Protein AF-H1UY53-F1 (afdb_monomer)

Structure (mmCIF, N/CA/C/O backbone):
data_AF-H1UY53-F1
#
_entry.id   AF-H1UY53-F1
#
loop_
_atom_site.group_PDB
_atom_site.id
_atom_site.type_symbol
_atom_site.label_atom_id
_atom_site.label_alt_id
_atom_site.label_comp_id
_atom_site.label_asym_id
_atom_site.label_entity_id
_atom_site.label_seq_id
_atom_site.pdbx_PDB_ins_code
_atom_site.Cartn_x
_atom_site.Cartn_y
_atom_site.Cartn_z
_atom_site.occupancy
_atom_site.B_iso_or_equiv
_atom_site.auth_seq_id
_atom_site.auth_comp_id
_atom_site.auth_asym_id
_atom_site.auth_atom_id
_atom_site.pdbx_PDB_model_num
ATOM 1 N N . MET A 1 1 ? 34.736 40.487 45.170 1.00 42.94 1 MET A N 1
ATOM 2 C CA . MET A 1 1 ? 35.382 39.220 44.752 1.00 42.94 1 MET A CA 1
ATOM 3 C C . MET A 1 1 ? 34.470 38.532 43.737 1.00 42.94 1 MET A C 1
ATOM 5 O O . MET A 1 1 ? 33.371 38.147 44.107 1.00 42.94 1 MET A O 1
ATOM 9 N N . LYS A 1 2 ? 34.839 38.469 42.448 1.00 45.34 2 LYS A N 1
ATOM 10 C CA . LYS A 1 2 ? 34.036 37.772 41.420 1.00 45.34 2 LYS A CA 1
ATOM 11 C C . LYS A 1 2 ? 34.396 36.282 41.439 1.00 45.34 2 LYS A C 1
ATOM 13 O O . LYS A 1 2 ? 35.561 35.939 41.262 1.00 45.34 2 LYS A O 1
ATOM 18 N N . GLY A 1 3 ? 33.410 35.424 41.704 1.00 56.50 3 GLY A N 1
ATOM 19 C CA . GLY A 1 3 ? 33.581 33.972 41.790 1.00 56.50 3 GLY A CA 1
ATOM 20 C C . GLY A 1 3 ? 34.068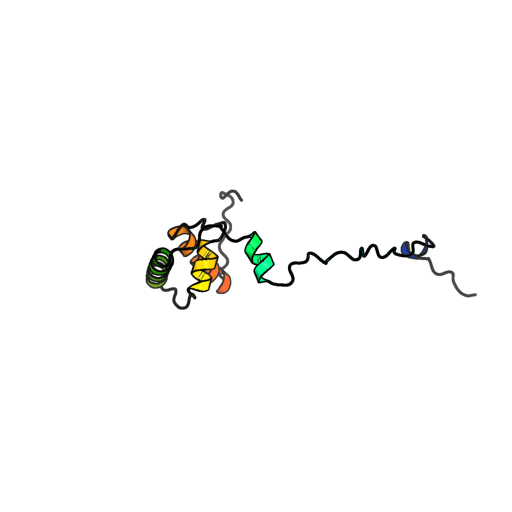 33.358 40.475 1.00 56.50 3 GLY A C 1
ATOM 21 O O . GLY A 1 3 ? 33.629 33.750 39.392 1.00 56.50 3 GLY A O 1
ATOM 22 N N . LYS A 1 4 ? 34.991 32.397 40.577 1.00 66.38 4 LYS A N 1
ATOM 23 C CA . LYS A 1 4 ? 35.496 31.617 39.443 1.00 66.38 4 LYS A CA 1
ATOM 24 C C . LYS A 1 4 ? 34.371 30.703 38.951 1.00 66.38 4 LYS A C 1
ATOM 26 O O . LYS A 1 4 ? 33.940 29.815 39.678 1.00 66.38 4 LYS A O 1
ATOM 31 N N . LYS A 1 5 ? 33.868 30.943 37.738 1.00 67.81 5 LYS A N 1
ATOM 32 C CA . LYS A 1 5 ? 32.898 30.052 37.088 1.00 67.81 5 LYS A CA 1
ATOM 33 C C . LYS A 1 5 ? 33.638 28.803 36.603 1.00 67.81 5 LYS A C 1
ATOM 35 O O . LYS A 1 5 ? 34.687 28.927 35.974 1.00 67.81 5 LYS A O 1
ATOM 40 N N . PHE A 1 6 ? 33.113 27.619 36.906 1.00 64.44 6 PHE A N 1
ATOM 41 C CA . PHE A 1 6 ? 33.661 26.361 36.403 1.00 64.44 6 PHE A CA 1
ATOM 42 C C . PHE A 1 6 ? 33.442 26.282 34.888 1.00 64.44 6 PHE A C 1
ATOM 44 O O . PHE A 1 6 ? 32.308 26.331 34.416 1.00 64.44 6 PHE A O 1
ATOM 51 N N . LEU A 1 7 ? 34.538 26.200 34.132 1.00 60.41 7 LEU A N 1
ATOM 52 C CA . LEU A 1 7 ? 34.516 26.016 32.683 1.00 60.41 7 LEU A CA 1
ATOM 53 C C . LEU A 1 7 ? 33.912 24.644 32.366 1.00 60.41 7 LEU A C 1
ATOM 55 O O . LEU A 1 7 ? 34.391 23.620 32.863 1.00 60.41 7 LEU A O 1
ATOM 59 N N . SER A 1 8 ? 32.861 24.625 31.545 1.00 63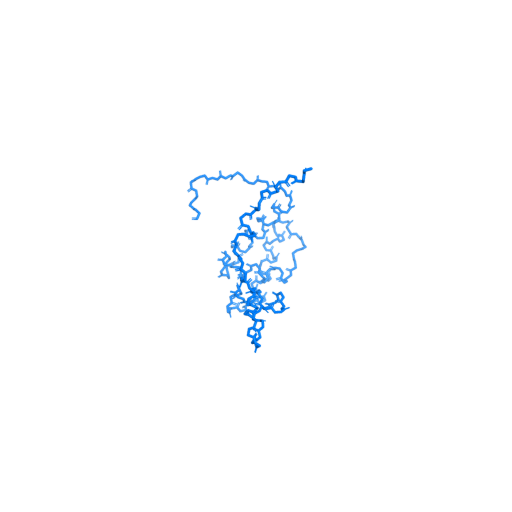.53 8 SER A N 1
ATOM 60 C CA . SER A 1 8 ? 32.315 23.373 31.018 1.00 63.53 8 SER A CA 1
ATOM 61 C C . SER A 1 8 ? 33.372 22.684 30.145 1.00 63.53 8 SER A C 1
ATOM 63 O O . SER A 1 8 ? 34.236 23.349 29.574 1.00 63.53 8 SER A O 1
ATOM 65 N N . LEU A 1 9 ? 33.315 21.354 30.017 1.00 56.34 9 LEU A N 1
ATOM 66 C CA . LEU A 1 9 ? 34.258 20.547 29.218 1.00 56.34 9 LEU A CA 1
ATOM 67 C C . LEU A 1 9 ? 34.479 21.062 27.778 1.00 56.34 9 LEU A C 1
ATOM 69 O O . LEU A 1 9 ? 35.498 20.741 27.176 1.00 56.34 9 LEU A O 1
ATOM 73 N N . ARG A 1 10 ? 33.570 21.890 27.243 1.00 56.59 10 ARG A N 1
ATOM 74 C CA . ARG A 1 10 ? 33.688 22.534 25.925 1.00 56.59 10 ARG A CA 1
ATOM 75 C C . ARG A 1 10 ? 34.713 23.669 25.846 1.00 56.59 10 ARG A C 1
ATOM 77 O O . ARG A 1 10 ? 35.213 23.915 24.757 1.00 56.59 10 ARG A O 1
ATOM 84 N N . ASP A 1 11 ? 35.053 24.317 26.957 1.00 57.34 11 ASP A N 1
ATOM 85 C CA . ASP A 1 11 ? 35.981 25.461 26.962 1.00 57.34 11 ASP A CA 1
ATOM 86 C C . ASP A 1 11 ? 37.436 25.060 27.249 1.00 57.34 11 ASP A C 1
ATOM 88 O O . ASP A 1 11 ? 38.343 25.885 27.151 1.00 57.34 11 ASP A O 1
ATOM 92 N N . ARG A 1 12 ? 37.687 23.797 27.627 1.00 57.56 12 ARG A N 1
ATOM 93 C CA . ARG A 1 12 ? 39.023 23.336 28.043 1.00 57.56 12 ARG A CA 1
ATOM 94 C C . ARG A 1 12 ? 39.970 23.072 26.866 1.00 57.56 12 ARG A C 1
ATOM 96 O O . ARG A 1 12 ? 41.180 23.026 27.062 1.00 57.56 12 ARG A O 1
ATOM 103 N N . ASN A 1 13 ? 39.451 22.958 25.646 1.00 51.78 13 ASN A N 1
ATOM 104 C CA . ASN A 1 13 ? 40.258 22.701 24.457 1.00 51.78 13 ASN A CA 1
ATOM 105 C C . ASN A 1 13 ? 40.239 23.920 23.538 1.00 51.78 13 ASN A C 1
ATOM 107 O O . ASN A 1 13 ? 39.418 24.047 22.629 1.00 51.78 13 ASN A O 1
ATOM 111 N N . GLY A 1 14 ? 41.183 24.821 23.809 1.00 55.31 14 GLY A N 1
ATOM 112 C CA . GLY A 1 14 ? 41.523 25.927 22.933 1.00 55.31 14 GLY A CA 1
ATOM 113 C C . GLY A 1 14 ? 41.778 25.475 21.492 1.00 55.31 14 GLY A C 1
ATOM 114 O O . GLY A 1 14 ? 42.276 24.385 21.218 1.00 55.31 14 GLY A O 1
ATOM 115 N N . THR A 1 15 ? 41.413 26.367 20.574 1.00 58.53 15 THR A N 1
ATOM 116 C CA . THR A 1 15 ? 41.852 26.407 19.172 1.00 58.53 15 THR A CA 1
ATOM 117 C C . THR A 1 15 ? 41.539 25.207 18.280 1.00 58.53 15 THR A C 1
ATOM 119 O O . THR A 1 15 ? 42.198 25.048 17.258 1.00 58.53 15 THR A O 1
ATOM 122 N N . HIS A 1 16 ? 40.469 24.447 18.524 1.00 51.62 16 HIS A N 1
ATOM 123 C CA . HIS A 1 16 ? 39.857 23.726 17.406 1.00 51.62 16 HIS A CA 1
ATOM 124 C C . HIS A 1 16 ? 38.916 24.681 16.672 1.00 51.62 16 HIS A C 1
ATOM 126 O O . HIS A 1 16 ? 37.703 24.712 16.888 1.00 51.62 16 HIS A O 1
ATOM 132 N N . ARG A 1 17 ? 39.492 25.492 15.769 1.00 53.84 17 ARG A N 1
ATOM 133 C CA . ARG A 1 17 ? 38.718 25.989 14.630 1.00 53.84 17 ARG A CA 1
ATOM 134 C C . ARG A 1 17 ? 38.034 24.753 14.063 1.00 53.84 17 ARG A C 1
ATOM 136 O O . ARG A 1 17 ? 38.701 23.787 13.702 1.00 53.84 17 ARG A O 1
ATOM 143 N N . ARG A 1 18 ? 36.703 24.731 14.074 1.00 54.09 18 ARG A N 1
ATOM 144 C CA . ARG A 1 18 ? 35.930 23.759 13.311 1.00 54.09 18 ARG A CA 1
ATOM 145 C C . ARG A 1 18 ? 36.349 23.984 11.865 1.00 54.09 18 ARG A C 1
ATOM 147 O O . ARG A 1 18 ? 35.812 24.879 11.216 1.00 54.09 18 ARG A O 1
ATOM 154 N N . SER A 1 19 ? 37.369 23.260 11.407 1.00 51.28 19 SER A N 1
ATOM 155 C CA . SER A 1 19 ? 37.681 23.121 9.998 1.00 51.28 19 SER A CA 1
ATOM 156 C C . SER A 1 19 ? 36.364 22.713 9.375 1.00 51.28 19 SER A C 1
ATOM 158 O O . SER A 1 19 ? 35.849 21.625 9.627 1.00 51.28 19 SER A O 1
ATOM 160 N N . LYS A 1 20 ? 35.730 23.657 8.684 1.00 53.94 20 LYS A N 1
ATOM 161 C CA . LYS A 1 20 ? 34.633 23.347 7.792 1.00 53.94 20 LYS A CA 1
ATOM 162 C C . LYS A 1 20 ? 35.282 22.484 6.718 1.00 53.94 20 LYS A C 1
ATOM 164 O O . LYS A 1 20 ? 35.835 23.017 5.766 1.00 53.94 20 LYS A O 1
ATOM 169 N N . SER A 1 21 ? 35.274 21.168 6.896 1.00 54.47 21 SER A N 1
ATOM 170 C CA . SER A 1 21 ? 35.452 20.235 5.792 1.00 54.47 21 SER A CA 1
ATOM 171 C C . SER A 1 21 ? 34.169 20.287 4.966 1.00 54.47 21 SER A C 1
ATOM 173 O O . SER A 1 21 ? 33.315 19.410 5.027 1.00 54.47 21 SER A O 1
ATOM 175 N N . SER A 1 22 ? 33.974 21.404 4.276 1.00 55.78 22 SER A N 1
ATOM 176 C CA . SER A 1 22 ? 33.163 21.433 3.074 1.00 55.78 22 SER A CA 1
ATOM 177 C C . SER A 1 22 ? 34.158 21.428 1.930 1.00 55.78 22 SER A C 1
ATOM 179 O O . SER A 1 22 ? 34.710 22.477 1.595 1.00 55.78 22 SER A O 1
ATOM 181 N N . GLU A 1 23 ? 34.416 20.248 1.374 1.00 53.59 23 GLU A N 1
ATOM 182 C CA . GLU A 1 23 ? 34.914 20.191 0.005 1.00 53.59 23 GLU A CA 1
ATOM 183 C C . GLU A 1 23 ? 33.900 20.904 -0.908 1.00 53.59 23 GLU A C 1
ATOM 185 O O . GLU A 1 23 ? 32.688 20.812 -0.666 1.00 53.59 23 GLU A O 1
ATOM 190 N N . PRO A 1 24 ? 34.345 21.627 -1.949 1.00 53.62 24 PRO A N 1
ATOM 191 C CA . PRO A 1 24 ? 33.469 22.092 -3.012 1.00 53.62 24 PRO A CA 1
ATOM 192 C C . PRO A 1 24 ? 33.139 20.886 -3.901 1.00 53.62 24 PRO A C 1
ATOM 194 O O . PRO A 1 24 ? 33.644 20.740 -5.005 1.00 53.62 24 PRO A O 1
ATOM 197 N N . GLY A 1 25 ? 32.333 19.974 -3.372 1.00 50.34 25 GLY A N 1
ATOM 198 C CA . GLY A 1 25 ? 31.926 18.740 -4.025 1.00 50.34 25 GLY A CA 1
ATOM 199 C C . GLY A 1 25 ? 30.477 18.481 -3.663 1.00 50.34 25 GLY A C 1
ATOM 200 O O . GLY A 1 25 ? 30.092 18.590 -2.500 1.00 50.34 25 GLY A O 1
ATOM 201 N N . HIS A 1 26 ? 29.657 18.264 -4.681 1.00 56.06 26 HIS A N 1
ATOM 202 C CA . HIS A 1 26 ? 28.204 18.232 -4.618 1.00 56.06 26 HIS A CA 1
ATOM 203 C C . HIS A 1 26 ? 27.664 17.503 -3.383 1.00 56.06 26 HIS A C 1
ATOM 205 O O . HIS A 1 26 ? 28.046 16.382 -3.055 1.00 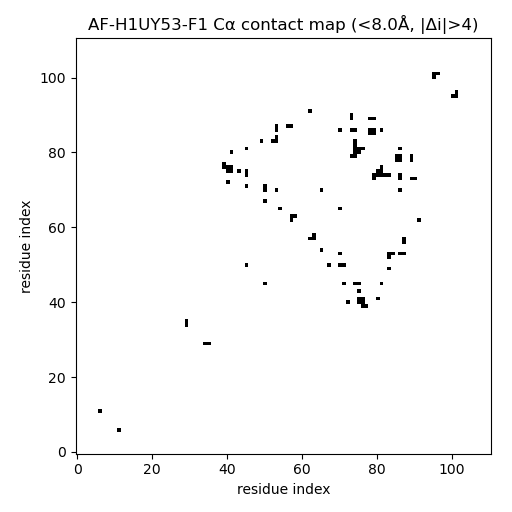56.06 26 HIS A O 1
ATOM 211 N N . LYS A 1 27 ? 26.734 18.162 -2.689 1.00 52.22 27 LYS A N 1
ATOM 212 C CA . LYS A 1 27 ? 25.924 17.538 -1.647 1.00 52.22 27 LYS A CA 1
ATOM 213 C C . LYS A 1 27 ? 25.125 16.421 -2.322 1.00 52.22 27 LYS A C 1
ATOM 215 O O . LYS A 1 27 ? 24.053 16.691 -2.848 1.00 52.22 27 LYS A O 1
ATOM 220 N N . ASN A 1 28 ? 25.614 15.185 -2.270 1.00 59.91 28 ASN A N 1
ATOM 221 C CA . ASN A 1 28 ? 24.924 13.979 -2.748 1.00 59.91 28 ASN A CA 1
ATOM 222 C C . ASN A 1 28 ? 23.718 13.609 -1.865 1.00 59.91 28 ASN A C 1
ATOM 224 O O . ASN A 1 28 ? 23.386 12.440 -1.704 1.00 59.91 28 ASN A O 1
ATOM 228 N N . ARG A 1 29 ? 23.064 14.594 -1.241 1.00 59.25 29 ARG A N 1
ATOM 229 C CA . ARG A 1 29 ? 21.741 14.374 -0.676 1.00 59.25 29 ARG A CA 1
ATOM 230 C C . ARG A 1 29 ? 20.808 14.316 -1.883 1.00 59.25 29 ARG A C 1
ATOM 232 O O . ARG A 1 29 ? 20.783 15.306 -2.613 1.00 59.25 29 ARG A O 1
ATOM 239 N N . PRO A 1 30 ? 20.073 13.216 -2.114 1.00 56.59 30 PRO A N 1
ATOM 240 C CA . PRO A 1 30 ? 19.066 13.194 -3.161 1.00 56.59 30 PRO A CA 1
ATOM 241 C C . PRO A 1 30 ? 18.156 14.408 -2.952 1.00 56.59 30 PRO A C 1
ATOM 243 O O . PRO A 1 30 ? 17.554 14.569 -1.889 1.00 56.59 30 PRO A O 1
ATOM 246 N N . LEU A 1 31 ? 18.173 15.339 -3.907 1.00 61.25 31 LEU A N 1
ATOM 247 C CA . LEU A 1 31 ? 17.495 16.632 -3.778 1.00 61.25 31 LEU A CA 1
ATOM 248 C C . LEU A 1 31 ? 15.968 16.487 -3.876 1.00 61.25 31 LEU A C 1
ATOM 250 O O . LEU A 1 31 ? 15.250 17.420 -3.527 1.00 61.25 31 LEU A O 1
ATOM 254 N N . SER A 1 32 ? 15.473 15.321 -4.298 1.00 72.38 32 SER A N 1
ATOM 255 C CA . SER A 1 32 ? 14.054 15.015 -4.435 1.00 72.38 32 SER A CA 1
ATOM 256 C C . SER A 1 32 ? 13.664 13.781 -3.618 1.00 72.38 32 SER A C 1
ATOM 258 O O . SER A 1 32 ? 14.430 12.823 -3.479 1.00 72.38 32 SER A O 1
ATOM 260 N N . ALA A 1 33 ? 12.438 13.790 -3.087 1.00 69.75 33 ALA A N 1
ATOM 261 C CA . ALA A 1 33 ? 11.831 12.620 -2.448 1.00 69.75 33 AL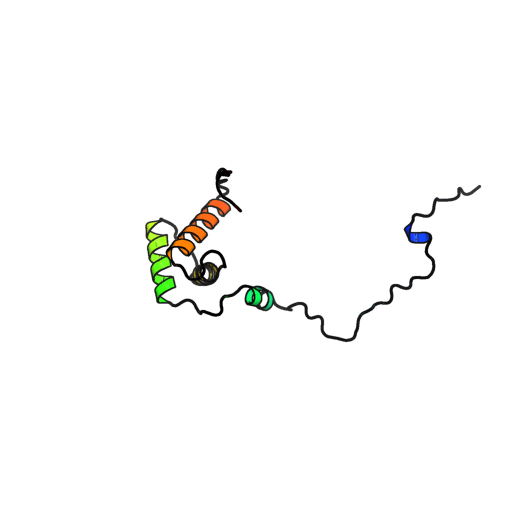A A CA 1
ATOM 262 C C . ALA A 1 33 ? 11.792 11.410 -3.401 1.00 69.75 33 ALA A C 1
ATOM 264 O O . ALA A 1 33 ? 11.920 10.269 -2.969 1.00 69.75 33 ALA A O 1
ATOM 265 N N . GLU A 1 34 ? 11.680 11.669 -4.701 1.00 65.69 34 GLU A N 1
ATOM 266 C CA . GLU A 1 34 ? 11.688 10.667 -5.761 1.00 65.69 34 GLU A CA 1
ATOM 267 C C . GLU A 1 34 ? 13.015 9.896 -5.847 1.00 65.69 34 GLU A C 1
ATOM 269 O O . GLU A 1 34 ? 13.006 8.669 -5.909 1.00 65.69 34 GLU A O 1
ATOM 274 N N . ALA A 1 35 ? 14.157 10.583 -5.738 1.00 74.44 35 ALA A N 1
ATOM 275 C CA . ALA A 1 35 ? 15.469 9.939 -5.770 1.00 74.44 35 ALA A CA 1
ATOM 276 C C . ALA A 1 35 ? 15.743 9.078 -4.520 1.00 74.44 35 ALA A C 1
ATOM 278 O O . ALA A 1 35 ? 16.426 8.062 -4.608 1.00 74.44 35 ALA A O 1
ATOM 279 N N . PHE A 1 36 ? 15.172 9.433 -3.362 1.00 72.50 36 PHE A N 1
ATOM 280 C CA . PHE A 1 36 ? 15.176 8.549 -2.190 1.00 72.50 36 PHE A CA 1
ATOM 281 C C . PHE A 1 36 ? 14.297 7.312 -2.397 1.00 72.50 36 PHE A C 1
ATOM 283 O O . PHE A 1 36 ? 14.699 6.218 -2.010 1.00 72.50 36 PHE A O 1
ATOM 290 N N . ARG A 1 37 ? 13.113 7.467 -3.006 1.00 68.75 37 ARG A N 1
ATOM 291 C CA . ARG A 1 37 ? 12.207 6.342 -3.288 1.00 68.75 37 ARG A CA 1
ATOM 292 C C . ARG A 1 37 ? 12.825 5.350 -4.273 1.00 68.75 37 ARG A C 1
ATOM 294 O O . ARG A 1 37 ? 12.645 4.155 -4.089 1.00 68.75 37 ARG A O 1
ATOM 301 N N . ALA A 1 38 ? 13.590 5.820 -5.258 1.00 70.31 38 ALA A N 1
ATOM 302 C CA . ALA A 1 38 ? 14.247 4.969 -6.254 1.00 70.31 38 ALA A CA 1
ATOM 303 C C . ALA A 1 38 ? 15.181 3.902 -5.648 1.00 70.31 38 ALA A C 1
ATOM 305 O O . ALA A 1 38 ? 15.285 2.817 -6.200 1.00 70.31 38 ALA A O 1
ATOM 306 N N . LEU A 1 39 ? 15.794 4.157 -4.484 1.00 75.12 39 LEU A N 1
ATOM 307 C CA . LEU A 1 39 ? 16.644 3.174 -3.789 1.00 75.12 39 LEU A CA 1
ATOM 308 C C . LEU A 1 39 ? 15.881 1.938 -3.286 1.00 75.12 39 LEU A C 1
ATOM 310 O O . LEU A 1 39 ? 16.498 0.934 -2.937 1.00 75.12 39 LEU A O 1
ATOM 314 N N . PHE A 1 40 ? 14.555 2.031 -3.186 1.00 72.19 40 PHE A N 1
ATOM 315 C CA . PHE A 1 40 ? 13.694 0.989 -2.631 1.00 72.19 40 PHE A CA 1
ATOM 316 C C . PHE A 1 40 ? 12.712 0.412 -3.654 1.00 72.19 40 PHE A C 1
ATOM 318 O O . PHE A 1 40 ? 11.937 -0.467 -3.289 1.00 72.19 40 PHE A O 1
ATOM 325 N N . LYS A 1 41 ? 12.717 0.904 -4.898 1.00 64.50 41 LYS A N 1
ATOM 326 C CA . LYS A 1 41 ? 11.833 0.411 -5.960 1.00 64.50 41 LYS A CA 1
ATOM 327 C C . LYS A 1 41 ? 12.442 -0.828 -6.615 1.00 64.50 41 LYS A C 1
ATOM 329 O O . LYS A 1 41 ? 13.655 -0.891 -6.797 1.00 64.50 41 LYS A O 1
ATOM 334 N N . SER A 1 42 ? 11.594 -1.802 -6.940 1.00 64.56 42 SER A N 1
ATOM 335 C CA . SER A 1 42 ? 11.994 -2.975 -7.718 1.00 64.56 42 SER A CA 1
ATOM 336 C C . SER A 1 42 ? 12.235 -2.585 -9.183 1.00 64.56 42 SER A C 1
ATOM 338 O O . SER A 1 42 ? 11.605 -1.653 -9.688 1.00 64.56 42 SER A O 1
ATOM 340 N N . ASP A 1 43 ? 13.131 -3.300 -9.868 1.00 64.19 43 ASP A N 1
ATOM 341 C CA . ASP A 1 43 ? 13.413 -3.095 -11.298 1.00 64.19 43 ASP A CA 1
ATOM 342 C C . ASP A 1 43 ? 12.258 -3.555 -12.211 1.00 64.19 43 ASP A C 1
ATOM 344 O O . ASP A 1 43 ? 12.285 -3.306 -13.418 1.00 64.19 43 ASP A O 1
ATOM 348 N N . ARG A 1 44 ? 11.231 -4.227 -11.665 1.00 71.06 44 ARG A N 1
ATOM 349 C CA . ARG A 1 44 ? 10.090 -4.716 -12.441 1.00 71.06 44 ARG A CA 1
ATOM 350 C C . ARG A 1 44 ? 8.962 -3.678 -12.420 1.00 71.06 44 ARG A C 1
ATOM 352 O O . ARG A 1 44 ? 8.405 -3.412 -11.355 1.00 71.06 44 ARG A O 1
ATOM 359 N N . PRO A 1 45 ? 8.572 -3.105 -13.573 1.00 68.25 45 PRO A N 1
ATOM 360 C CA . PRO A 1 45 ? 7.364 -2.301 -13.627 1.00 68.25 45 PRO A CA 1
ATOM 361 C C . PRO A 1 45 ? 6.148 -3.208 -13.365 1.00 68.25 45 PRO A C 1
ATOM 363 O O . PRO A 1 45 ? 6.062 -4.280 -13.971 1.00 68.25 45 PRO A O 1
ATOM 366 N N . PRO A 1 46 ? 5.226 -2.805 -12.476 1.00 69.06 46 PRO A N 1
ATOM 367 C CA . PRO A 1 46 ? 3.996 -3.549 -12.229 1.00 69.06 46 PRO A CA 1
ATOM 368 C C . PRO A 1 46 ? 3.157 -3.550 -13.510 1.00 69.06 46 PRO A C 1
ATOM 370 O O . PRO A 1 46 ? 3.036 -2.499 -14.151 1.00 69.06 46 PRO A O 1
ATOM 373 N N . SER A 1 47 ? 2.620 -4.704 -13.914 1.00 79.19 47 SER A N 1
ATOM 374 C CA . SER A 1 47 ? 1.734 -4.742 -15.080 1.00 79.19 47 SER A CA 1
ATOM 375 C C . SER A 1 47 ? 0.379 -4.132 -14.723 1.00 79.19 47 SER A C 1
ATOM 377 O O . SER A 1 47 ? -0.061 -4.185 -13.573 1.00 79.19 47 SER A O 1
ATOM 379 N N . ASP A 1 48 ? -0.296 -3.526 -15.700 1.00 80.12 48 ASP A N 1
ATOM 380 C CA . ASP A 1 48 ? -1.631 -2.972 -15.455 1.00 80.12 48 ASP A CA 1
ATOM 381 C C . ASP A 1 48 ? -2.651 -4.085 -15.120 1.00 80.12 48 ASP A C 1
ATOM 383 O O . ASP A 1 48 ? -3.562 -3.839 -14.332 1.00 80.12 48 ASP A O 1
ATOM 387 N N . ASP A 1 49 ? -2.427 -5.318 -15.598 1.00 85.19 49 ASP A N 1
ATOM 388 C CA . ASP A 1 49 ? -3.2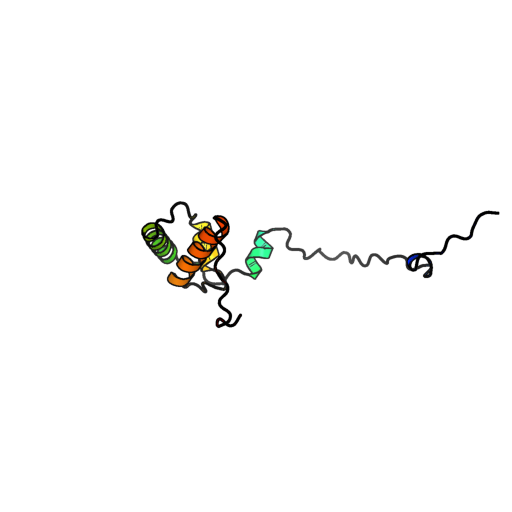26 -6.505 -15.248 1.00 85.19 49 ASP A CA 1
ATOM 389 C C . ASP A 1 49 ? -3.159 -6.824 -13.740 1.00 85.19 49 ASP A C 1
ATOM 391 O O . ASP A 1 49 ? -4.183 -7.054 -13.097 1.00 85.19 49 ASP A O 1
ATOM 395 N N . GLU A 1 50 ? -1.956 -6.779 -13.145 1.00 86.31 50 GLU A N 1
ATOM 396 C CA . GLU A 1 50 ? -1.749 -7.023 -11.707 1.00 86.31 50 GLU A CA 1
ATOM 397 C C . GLU A 1 50 ? -2.473 -5.963 -10.863 1.00 86.31 50 GLU A C 1
ATOM 399 O O . GLU A 1 50 ? -3.056 -6.266 -9.821 1.00 86.31 50 GLU A O 1
ATOM 404 N N . VAL A 1 51 ? -2.469 -4.705 -11.318 1.00 88.00 51 VAL A N 1
ATOM 405 C CA . VAL A 1 51 ? -3.168 -3.608 -10.637 1.00 88.00 51 VAL A CA 1
ATOM 406 C C . VAL A 1 51 ? -4.680 -3.825 -10.674 1.00 88.00 51 VAL A C 1
ATOM 408 O O . VAL A 1 51 ? -5.341 -3.630 -9.653 1.00 88.00 51 VAL A O 1
ATOM 411 N N . GLU A 1 52 ? -5.230 -4.250 -11.812 1.00 90.00 52 GLU A N 1
ATOM 412 C CA . GLU A 1 52 ? -6.662 -4.523 -11.955 1.00 90.00 52 GLU A CA 1
ATOM 413 C C . GLU A 1 52 ? -7.111 -5.688 -11.058 1.00 90.00 52 GLU A C 1
ATOM 415 O O . GLU A 1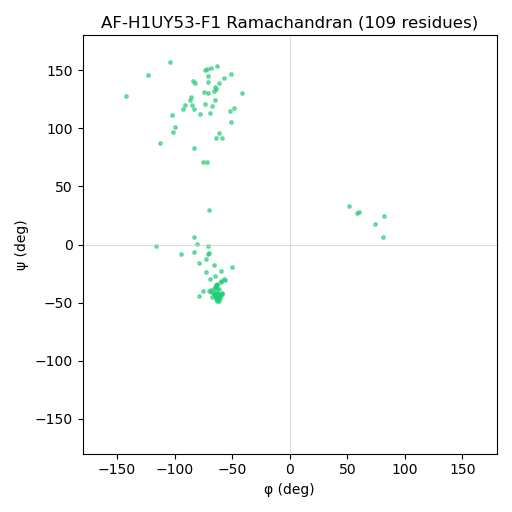 52 ? -8.086 -5.553 -10.310 1.00 90.00 52 GLU A O 1
ATOM 420 N N . ASP A 1 53 ? -6.353 -6.786 -11.021 1.00 91.38 53 ASP A N 1
ATOM 421 C CA . ASP A 1 53 ? -6.645 -7.916 -10.134 1.00 91.38 53 ASP A CA 1
ATOM 422 C C . ASP A 1 53 ? -6.633 -7.510 -8.649 1.00 91.38 53 ASP A C 1
ATOM 424 O O . ASP A 1 53 ? -7.555 -7.860 -7.904 1.00 91.38 53 ASP A O 1
ATOM 428 N N . ILE A 1 54 ? -5.661 -6.695 -8.218 1.00 89.88 54 ILE A N 1
ATOM 429 C CA . ILE A 1 54 ? -5.608 -6.178 -6.840 1.00 89.88 54 ILE A CA 1
ATOM 430 C C . ILE A 1 54 ? -6.819 -5.289 -6.543 1.00 89.88 54 ILE A C 1
ATOM 432 O O . ILE A 1 54 ? -7.418 -5.407 -5.472 1.00 89.88 54 ILE A O 1
ATOM 436 N N . THR A 1 55 ? -7.221 -4.414 -7.472 1.00 90.44 55 THR A N 1
ATOM 437 C CA . THR A 1 55 ? -8.418 -3.580 -7.265 1.00 90.44 55 THR A CA 1
ATOM 438 C C . THR A 1 55 ? -9.683 -4.417 -7.095 1.00 90.44 55 THR A C 1
ATOM 440 O O . THR A 1 55 ? -10.501 -4.100 -6.227 1.00 90.44 55 THR A O 1
ATOM 443 N N . ARG A 1 56 ? -9.825 -5.517 -7.848 1.00 91.50 56 ARG A N 1
ATOM 444 C CA . ARG A 1 56 ? -10.954 -6.446 -7.715 1.00 91.50 56 ARG A CA 1
ATOM 445 C C . ARG A 1 56 ? -10.967 -7.113 -6.337 1.00 91.50 56 ARG A C 1
ATOM 447 O O . ARG A 1 56 ? -11.989 -7.073 -5.655 1.00 91.50 56 ARG A O 1
ATOM 454 N N . LEU A 1 57 ? -9.830 -7.646 -5.892 1.00 91.06 57 LEU A N 1
ATOM 455 C CA . LEU A 1 57 ? -9.703 -8.313 -4.587 1.00 91.06 57 LEU A CA 1
ATOM 456 C C . LEU A 1 57 ? -9.941 -7.359 -3.402 1.00 91.06 57 LEU A C 1
ATOM 458 O O . LEU A 1 57 ? -10.538 -7.730 -2.385 1.00 91.06 57 LEU A O 1
ATOM 462 N N . LEU A 1 58 ? -9.512 -6.100 -3.525 1.00 90.38 58 LEU A N 1
ATOM 463 C CA . LEU A 1 58 ? -9.783 -5.071 -2.519 1.00 90.38 58 LEU A CA 1
ATOM 464 C C . LEU A 1 58 ? -11.270 -4.701 -2.465 1.00 90.38 58 LEU A C 1
ATOM 466 O O . LEU A 1 58 ? -11.814 -4.549 -1.367 1.00 90.38 58 LEU A O 1
ATOM 470 N N . ALA A 1 59 ? -11.940 -4.629 -3.618 1.00 89.25 59 ALA A N 1
ATOM 471 C CA . ALA A 1 59 ? -13.377 -4.383 -3.688 1.00 89.25 59 ALA A CA 1
ATOM 472 C C . ALA A 1 59 ? -14.184 -5.515 -3.027 1.00 89.25 59 ALA A C 1
ATOM 474 O O . ALA A 1 59 ? -15.096 -5.236 -2.249 1.00 89.25 59 ALA A O 1
ATOM 475 N N . GLU A 1 60 ? -13.801 -6.778 -3.245 1.00 90.75 60 GLU A N 1
ATOM 476 C CA . GLU A 1 60 ? -14.385 -7.939 -2.551 1.00 90.75 60 GLU A CA 1
ATOM 477 C C . GLU A 1 60 ? -14.211 -7.851 -1.023 1.00 90.75 60 GLU A C 1
ATOM 479 O O . GLU A 1 60 ? -15.086 -8.255 -0.255 1.00 90.75 60 GLU A O 1
ATOM 484 N N . SER A 1 61 ? -13.110 -7.247 -0.571 1.00 86.25 61 SER A N 1
ATOM 485 C CA . SER A 1 61 ? -12.803 -7.019 0.846 1.00 86.25 61 SER A CA 1
ATOM 486 C C . SER A 1 61 ? -13.467 -5.763 1.441 1.00 86.25 61 SER A C 1
ATOM 488 O O . SER A 1 61 ? -13.187 -5.416 2.591 1.00 86.25 61 SER A O 1
ATOM 490 N N . ASN A 1 62 ? -14.349 -5.080 0.699 1.00 86.06 62 ASN A N 1
ATOM 491 C CA . ASN A 1 62 ? -14.964 -3.788 1.049 1.00 86.06 62 ASN A CA 1
ATOM 492 C C . ASN A 1 62 ? -13.957 -2.647 1.300 1.00 86.06 62 ASN A C 1
ATOM 494 O O . ASN A 1 62 ? -14.244 -1.718 2.058 1.00 86.06 62 ASN A O 1
ATOM 498 N N . ILE A 1 63 ? -12.772 -2.704 0.689 1.00 85.56 63 ILE A N 1
ATOM 499 C CA . ILE A 1 63 ? -11.800 -1.610 0.716 1.00 85.56 63 ILE A CA 1
ATOM 500 C C . ILE A 1 63 ? -11.933 -0.844 -0.595 1.00 85.56 63 ILE A C 1
ATOM 502 O O . ILE A 1 63 ? -11.437 -1.262 -1.638 1.00 85.56 63 ILE A O 1
ATOM 506 N N . THR A 1 64 ? -12.622 0.289 -0.527 1.00 78.00 64 THR A N 1
ATOM 507 C CA . THR A 1 64 ? -12.770 1.240 -1.631 1.00 78.00 64 THR A CA 1
ATOM 508 C C . THR A 1 64 ? -11.867 2.455 -1.381 1.00 78.00 64 THR A C 1
ATOM 510 O O . THR A 1 64 ? -11.500 2.716 -0.239 1.00 78.00 64 THR A O 1
ATOM 513 N N . ASP A 1 65 ? -11.491 3.185 -2.433 1.00 82.62 65 ASP A N 1
ATOM 514 C CA . ASP A 1 65 ? -10.640 4.399 -2.401 1.00 82.62 65 ASP A CA 1
ATOM 515 C C . ASP A 1 65 ? -9.113 4.203 -2.323 1.00 82.62 65 ASP A C 1
ATOM 517 O O . ASP A 1 65 ? -8.379 5.107 -1.915 1.00 82.62 65 ASP A O 1
ATOM 521 N N . VAL A 1 66 ? -8.586 3.066 -2.781 1.00 86.38 66 VAL A N 1
ATOM 522 C CA . VAL A 1 66 ? -7.131 2.909 -2.958 1.00 86.38 66 VAL A CA 1
ATOM 523 C C . VAL A 1 66 ? -6.715 3.426 -4.337 1.00 86.38 66 VAL A C 1
ATOM 525 O O . VAL A 1 66 ? -7.239 2.986 -5.359 1.00 86.38 66 VAL A O 1
ATOM 528 N N . SER A 1 67 ? -5.763 4.364 -4.384 1.00 90.50 67 SER A N 1
ATOM 529 C CA . SER A 1 67 ? -5.251 4.880 -5.656 1.00 90.50 67 SER A CA 1
ATOM 530 C C . SER A 1 67 ? -4.402 3.833 -6.382 1.00 90.50 67 SER A C 1
ATOM 532 O O . SER A 1 67 ? -3.639 3.087 -5.767 1.00 90.50 67 SER A O 1
ATOM 534 N N . ALA A 1 68 ? -4.473 3.816 -7.716 1.00 88.31 68 ALA A N 1
ATOM 535 C CA . ALA A 1 68 ? -3.656 2.915 -8.531 1.00 88.31 68 ALA A CA 1
ATOM 536 C C . ALA A 1 68 ? -2.145 3.139 -8.320 1.00 88.31 68 ALA A C 1
ATOM 538 O O . ALA A 1 68 ? -1.363 2.196 -8.375 1.00 88.31 68 ALA A O 1
ATOM 539 N N . GLU A 1 69 ? -1.721 4.375 -8.032 1.00 87.62 69 GLU A N 1
ATOM 540 C CA . GLU A 1 69 ? -0.329 4.678 -7.670 1.00 87.62 69 GLU A CA 1
ATOM 541 C C . GLU A 1 69 ? 0.077 3.988 -6.361 1.00 87.62 69 GLU A C 1
ATOM 543 O O . GLU A 1 69 ? 1.136 3.370 -6.302 1.00 87.62 69 GLU A O 1
ATOM 548 N N . HIS A 1 70 ? -0.791 4.010 -5.343 1.00 89.31 70 HIS A N 1
ATOM 549 C CA . HIS A 1 70 ? -0.533 3.335 -4.070 1.00 89.31 70 HIS A CA 1
ATOM 550 C C . HIS A 1 70 ? -0.458 1.814 -4.220 1.00 89.31 70 HIS A C 1
ATOM 552 O O . HIS A 1 70 ? 0.371 1.173 -3.577 1.00 89.31 70 HIS A O 1
ATOM 558 N N . ILE A 1 71 ? -1.285 1.233 -5.095 1.00 90.19 71 ILE A N 1
ATOM 559 C CA . ILE A 1 71 ? -1.232 -0.199 -5.422 1.00 90.19 71 ILE A CA 1
ATOM 560 C C . ILE A 1 71 ? 0.109 -0.543 -6.073 1.00 90.19 71 ILE A C 1
ATOM 562 O O . ILE A 1 71 ? 0.774 -1.476 -5.635 1.00 90.19 71 ILE A O 1
ATOM 566 N N . ARG A 1 72 ? 0.555 0.247 -7.057 1.00 90.12 72 ARG A N 1
ATOM 567 C CA . ARG A 1 72 ? 1.856 0.053 -7.718 1.00 90.12 72 ARG A CA 1
ATOM 568 C C . ARG A 1 72 ? 3.031 0.198 -6.754 1.00 90.12 72 ARG A C 1
ATOM 570 O O . ARG A 1 72 ? 3.971 -0.593 -6.812 1.00 90.12 72 ARG A O 1
ATOM 577 N N . ASP A 1 73 ? 2.989 1.189 -5.869 1.00 87.44 73 ASP A N 1
ATOM 578 C CA . ASP A 1 73 ? 4.016 1.379 -4.843 1.00 87.44 73 ASP A CA 1
ATOM 579 C C . ASP A 1 73 ? 4.015 0.217 -3.831 1.00 87.44 73 ASP A C 1
ATOM 581 O O . ASP A 1 73 ? 5.079 -0.248 -3.420 1.00 87.44 73 ASP A O 1
ATOM 585 N N . SER A 1 74 ? 2.835 -0.296 -3.469 1.00 89.31 74 SER A N 1
ATOM 586 C CA . SER A 1 74 ? 2.682 -1.434 -2.553 1.00 89.31 74 SER A CA 1
ATOM 587 C C . SER A 1 74 ? 3.153 -2.753 -3.171 1.00 89.31 74 SER A C 1
ATOM 589 O O . SER A 1 74 ? 3.837 -3.520 -2.492 1.00 89.31 74 SER A O 1
ATOM 591 N N . LEU A 1 75 ? 2.870 -2.985 -4.456 1.00 88.75 75 LEU A N 1
ATOM 592 C CA . LEU A 1 75 ? 3.307 -4.172 -5.201 1.00 88.75 75 LEU A CA 1
ATOM 593 C C . LEU A 1 75 ? 4.838 -4.230 -5.325 1.00 88.75 75 LEU A C 1
ATOM 595 O O . LEU A 1 75 ? 5.445 -5.294 -5.228 1.00 88.75 75 LEU A O 1
ATOM 599 N N . ASN A 1 76 ? 5.473 -3.061 -5.445 1.00 86.06 76 ASN A N 1
ATOM 600 C CA . ASN A 1 76 ? 6.928 -2.906 -5.452 1.00 86.06 76 ASN A CA 1
ATOM 601 C C . ASN A 1 76 ? 7.573 -2.921 -4.060 1.00 86.06 76 ASN A C 1
ATOM 603 O O . ASN A 1 76 ? 8.790 -2.752 -3.944 1.00 86.06 76 ASN A O 1
ATOM 607 N N . SER A 1 77 ? 6.791 -3.082 -2.993 1.00 85.62 77 SER A N 1
ATOM 608 C CA . SER A 1 77 ? 7.346 -3.169 -1.648 1.00 85.62 77 SER A CA 1
ATOM 609 C C . SER A 1 77 ? 8.146 -4.461 -1.472 1.00 85.62 77 SER A C 1
ATOM 611 O O . SER A 1 77 ? 7.837 -5.498 -2.055 1.00 85.62 77 SER A O 1
ATOM 613 N N . LYS A 1 78 ? 9.149 -4.426 -0.588 1.00 85.81 78 LYS A N 1
ATOM 614 C CA . LYS A 1 78 ? 9.942 -5.617 -0.231 1.00 85.81 78 LYS A CA 1
ATOM 615 C C . LYS A 1 78 ? 9.110 -6.751 0.369 1.00 85.81 78 LYS A C 1
ATOM 617 O O . LYS A 1 78 ? 9.568 -7.882 0.389 1.00 85.81 78 LYS A O 1
ATOM 622 N N . PHE A 1 79 ? 7.943 -6.425 0.919 1.00 84.81 79 PHE A N 1
ATOM 623 C CA . PHE A 1 79 ? 7.039 -7.408 1.500 1.00 84.81 79 PHE A CA 1
ATOM 624 C C . PHE A 1 79 ? 6.237 -8.138 0.417 1.00 84.81 79 PHE A C 1
ATOM 626 O O . PHE A 1 79 ? 6.103 -9.358 0.470 1.00 84.81 79 PHE A O 1
ATOM 633 N N . ALA A 1 80 ? 5.723 -7.390 -0.562 1.00 86.31 80 ALA A N 1
ATOM 634 C CA . ALA A 1 80 ? 4.936 -7.945 -1.652 1.00 86.31 80 ALA A CA 1
ATOM 635 C C . ALA A 1 80 ? 5.798 -8.675 -2.688 1.00 86.31 80 ALA A C 1
ATOM 637 O O . ALA A 1 80 ? 5.395 -9.729 -3.157 1.00 86.31 80 ALA A O 1
ATOM 638 N N . GLU A 1 81 ? 6.975 -8.142 -3.037 1.00 85.50 81 GLU A N 1
ATOM 639 C CA . GLU A 1 81 ? 7.879 -8.722 -4.048 1.00 85.50 81 GLU A CA 1
ATOM 640 C C . GLU A 1 81 ? 7.174 -9.038 -5.390 1.00 85.50 81 GLU A C 1
ATOM 642 O O . GLU A 1 81 ? 7.505 -9.996 -6.083 1.00 85.50 81 GLU A O 1
ATOM 647 N N . GLY A 1 82 ? 6.176 -8.229 -5.768 1.00 84.75 82 GLY A N 1
ATOM 648 C CA . GLY A 1 82 ? 5.373 -8.453 -6.973 1.00 84.75 82 GLY A CA 1
ATOM 649 C C . GLY A 1 82 ? 4.241 -9.480 -6.836 1.00 84.75 82 GLY A C 1
ATOM 650 O O . GLY A 1 82 ? 3.612 -9.804 -7.836 1.00 84.75 82 GLY A O 1
ATOM 651 N N . ASP A 1 83 ? 3.972 -9.990 -5.634 1.00 90.06 83 ASP A N 1
ATOM 652 C CA . ASP A 1 83 ? 2.874 -10.918 -5.356 1.00 90.06 83 ASP A CA 1
ATOM 653 C C . ASP A 1 83 ? 1.559 -10.162 -5.085 1.00 90.06 83 ASP A C 1
ATOM 655 O O . ASP A 1 83 ? 1.489 -9.265 -4.232 1.00 90.06 83 ASP A O 1
ATOM 659 N N . VAL A 1 84 ? 0.507 -10.531 -5.816 1.00 90.88 84 VAL A N 1
ATOM 660 C CA . VAL A 1 84 ? -0.829 -9.924 -5.745 1.00 90.88 84 VAL A CA 1
ATOM 661 C C . VAL A 1 84 ? -1.462 -10.153 -4.372 1.00 90.88 84 VAL A C 1
ATOM 663 O O . VAL A 1 84 ? -1.922 -9.195 -3.745 1.00 90.88 84 VAL A O 1
ATOM 666 N N . ASP A 1 85 ? -1.415 -11.384 -3.859 1.00 91.62 85 ASP A N 1
ATOM 667 C CA . ASP A 1 85 ? -2.098 -11.752 -2.614 1.00 91.62 85 ASP A CA 1
ATOM 668 C C . ASP A 1 85 ? -1.461 -11.042 -1.413 1.00 91.62 85 ASP A C 1
ATOM 670 O O . ASP A 1 85 ? -2.143 -10.406 -0.602 1.00 91.62 85 ASP A O 1
ATOM 674 N N . LYS A 1 86 ? -0.123 -11.039 -1.351 1.00 91.88 86 LYS A N 1
ATOM 675 C CA . LYS A 1 86 ? 0.622 -10.316 -0.307 1.00 91.88 86 LYS A CA 1
ATOM 676 C C . LYS A 1 86 ? 0.390 -8.812 -0.371 1.00 91.88 86 LYS A C 1
ATOM 678 O O . LYS A 1 86 ? 0.366 -8.150 0.666 1.00 91.88 86 LYS A O 1
ATOM 683 N N . THR A 1 87 ? 0.219 -8.252 -1.567 1.00 91.88 87 THR A N 1
ATOM 684 C CA . THR A 1 87 ? -0.076 -6.823 -1.724 1.00 91.88 87 THR A CA 1
ATOM 685 C C . THR A 1 87 ? -1.438 -6.475 -1.139 1.00 91.88 87 THR A C 1
ATOM 687 O O . THR A 1 87 ? -1.561 -5.475 -0.429 1.00 91.88 87 THR A O 1
ATOM 690 N N . VAL A 1 88 ? -2.448 -7.318 -1.368 1.00 93.19 88 VAL A N 1
ATOM 691 C CA . VAL A 1 88 ? -3.776 -7.157 -0.764 1.00 93.19 88 VAL A CA 1
ATOM 692 C C . VAL A 1 88 ? -3.679 -7.227 0.760 1.00 93.19 88 VAL A C 1
ATOM 694 O O . VAL A 1 88 ? -4.173 -6.325 1.440 1.00 93.19 88 VAL A O 1
ATOM 697 N N . GLU A 1 89 ? -2.990 -8.229 1.314 1.00 91.50 89 GLU A N 1
ATOM 698 C CA . GLU A 1 89 ? -2.778 -8.342 2.765 1.00 91.50 89 GLU A CA 1
ATOM 699 C C . GLU A 1 89 ? -2.063 -7.117 3.346 1.00 91.50 89 GLU A C 1
ATOM 701 O O . GLU A 1 89 ? -2.454 -6.590 4.394 1.00 91.50 89 GLU A O 1
ATOM 706 N N . PHE A 1 90 ? -1.043 -6.620 2.649 1.00 91.31 90 PHE A N 1
ATOM 707 C CA . PHE A 1 90 ? -0.284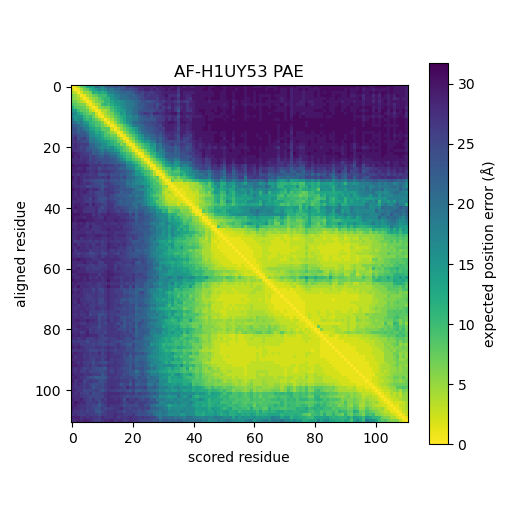 -5.447 3.060 1.00 91.31 90 PHE A CA 1
ATOM 708 C C . PHE A 1 90 ? -1.149 -4.183 3.085 1.00 91.31 90 PHE A C 1
ATOM 710 O O . PHE A 1 90 ? -1.127 -3.434 4.065 1.00 91.31 90 PHE A O 1
ATOM 717 N N . ILE A 1 91 ? -1.968 -3.963 2.054 1.00 91.88 91 ILE A N 1
ATOM 718 C CA . ILE A 1 91 ? -2.903 -2.833 1.997 1.00 91.88 91 ILE A CA 1
ATOM 719 C C . ILE A 1 91 ? -3.963 -2.964 3.099 1.00 91.88 91 ILE A C 1
ATOM 721 O O . ILE A 1 91 ? -4.234 -1.996 3.812 1.00 91.88 91 ILE A O 1
ATOM 725 N N . GLN A 1 92 ? -4.505 -4.163 3.327 1.00 90.50 92 GLN A N 1
ATOM 726 C CA . GLN A 1 92 ? -5.438 -4.411 4.429 1.00 90.50 92 GLN A CA 1
ATOM 727 C C . GLN A 1 92 ? -4.815 -4.090 5.793 1.00 90.50 92 GLN A C 1
A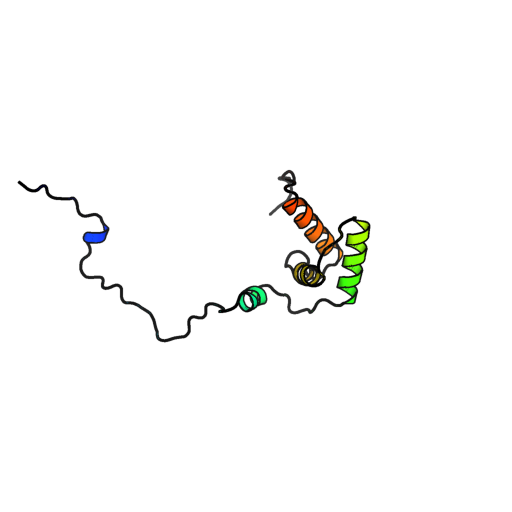TOM 729 O O . GLN A 1 92 ? -5.475 -3.508 6.660 1.00 90.50 92 GLN A O 1
ATOM 734 N N . LEU A 1 93 ? -3.551 -4.467 5.999 1.00 88.88 93 LEU A N 1
ATOM 735 C CA . LEU A 1 93 ? -2.810 -4.166 7.219 1.00 88.88 93 LEU A CA 1
ATOM 736 C C . LEU A 1 93 ? -2.655 -2.653 7.409 1.00 88.88 93 LEU A C 1
ATOM 738 O O . LEU A 1 93 ? -2.925 -2.147 8.499 1.00 88.88 93 LEU A O 1
ATOM 742 N N . GLN A 1 94 ? -2.296 -1.922 6.352 1.00 88.75 94 GLN A N 1
ATOM 743 C CA . GLN A 1 94 ? -2.205 -0.461 6.386 1.00 88.75 94 GLN A CA 1
ATOM 744 C C . GLN A 1 94 ? -3.549 0.190 6.716 1.00 88.75 94 GLN A C 1
ATOM 746 O O . GLN A 1 94 ? -3.605 1.053 7.590 1.00 88.75 94 GLN A O 1
ATOM 751 N N . CYS A 1 95 ? -4.645 -0.244 6.087 1.00 89.19 95 CYS A N 1
ATOM 752 C CA . CYS A 1 95 ? -5.986 0.261 6.384 1.00 89.19 95 CYS A CA 1
ATOM 753 C C . CYS A 1 95 ? -6.371 0.027 7.853 1.00 89.19 95 CYS A C 1
ATOM 755 O O . CYS A 1 95 ? -6.875 0.933 8.518 1.00 89.19 95 CYS A O 1
ATOM 757 N N . LYS A 1 96 ? -6.086 -1.165 8.397 1.00 89.12 96 LYS A N 1
ATOM 758 C CA . LYS A 1 96 ? -6.312 -1.479 9.820 1.00 89.12 96 LYS A CA 1
ATOM 759 C C . LYS A 1 96 ? -5.465 -0.588 10.735 1.00 89.12 96 LYS A C 1
ATOM 761 O O . LYS A 1 96 ? -5.989 -0.074 11.723 1.00 89.12 96 LYS A O 1
ATOM 766 N N . ALA A 1 97 ? -4.197 -0.369 10.389 1.00 88.38 97 ALA A N 1
ATOM 767 C CA . ALA A 1 97 ? -3.288 0.487 11.145 1.00 88.38 97 ALA A CA 1
ATOM 768 C C . ALA A 1 97 ? -3.731 1.961 11.130 1.00 88.38 97 ALA A C 1
ATOM 770 O O . ALA A 1 97 ? -3.759 2.597 12.181 1.00 88.38 97 ALA A O 1
ATOM 771 N N . MET A 1 98 ? -4.150 2.489 9.973 1.00 87.19 98 MET A N 1
ATOM 772 C CA . MET A 1 98 ? -4.687 3.852 9.839 1.00 87.19 98 MET A CA 1
ATOM 773 C C . MET A 1 98 ? -5.985 4.044 10.626 1.00 87.19 98 MET A C 1
ATOM 775 O O . MET A 1 98 ? -6.199 5.101 11.214 1.00 87.19 98 MET A O 1
ATOM 779 N N . ALA A 1 99 ? -6.821 3.006 10.707 1.00 89.62 99 ALA A N 1
ATOM 780 C CA . ALA A 1 99 ? -8.002 2.995 11.567 1.00 89.62 99 ALA A CA 1
ATOM 781 C C . ALA A 1 99 ? -7.667 2.907 13.073 1.00 89.62 99 ALA A C 1
ATOM 783 O O . ALA A 1 99 ? -8.578 2.883 13.899 1.00 89.62 99 ALA A O 1
ATOM 784 N N . GLY A 1 100 ? -6.385 2.819 13.445 1.00 89.75 100 GLY A N 1
ATOM 785 C CA . GLY A 1 100 ? -5.937 2.715 14.833 1.00 89.75 100 GLY A CA 1
ATOM 786 C C . GLY A 1 100 ? -6.189 1.346 15.467 1.00 89.75 100 GLY A C 1
ATOM 787 O O . GLY A 1 100 ? -6.182 1.231 16.693 1.00 89.75 100 GLY A O 1
ATOM 788 N N . LYS A 1 101 ? -6.427 0.294 14.669 1.00 88.19 101 LYS A N 1
ATOM 789 C CA . LYS A 1 101 ? -6.604 -1.066 15.193 1.00 88.19 101 LYS A CA 1
ATOM 790 C C . LYS A 1 101 ? -5.244 -1.662 15.541 1.00 88.19 101 LYS A C 1
ATOM 792 O O . LYS A 1 101 ? -4.444 -1.960 14.659 1.00 88.19 101 LYS A O 1
ATOM 797 N N . ILE A 1 102 ? -5.005 -1.869 16.832 1.00 83.06 102 ILE A N 1
ATOM 798 C CA . ILE A 1 102 ? -3.806 -2.544 17.331 1.00 83.06 102 ILE A CA 1
ATOM 799 C C . ILE A 1 102 ? -4.041 -4.055 17.263 1.00 83.06 102 ILE A C 1
ATOM 801 O O . ILE A 1 102 ? -4.929 -4.584 17.930 1.00 83.06 102 ILE A O 1
ATOM 805 N N . THR A 1 103 ? -3.250 -4.755 16.455 1.00 79.88 103 THR A N 1
ATOM 806 C CA . THR A 1 103 ? -3.218 -6.221 16.426 1.00 79.88 103 THR A CA 1
ATOM 807 C C . THR A 1 103 ? -2.334 -6.754 17.549 1.00 79.88 103 THR A C 1
ATOM 809 O O . THR A 1 103 ? -1.259 -6.214 17.810 1.00 79.88 103 THR A O 1
ATOM 812 N N . HIS A 1 104 ? -2.769 -7.824 18.216 1.00 85.69 104 HIS A N 1
ATOM 813 C CA . HIS A 1 104 ? -1.967 -8.470 19.252 1.00 85.69 104 HIS A CA 1
ATOM 814 C C . HIS A 1 104 ? -0.691 -9.077 18.662 1.00 85.69 104 HIS A C 1
ATOM 816 O O . HIS A 1 104 ? -0.728 -9.734 17.624 1.00 85.69 104 HIS A O 1
ATOM 822 N N . TYR A 1 105 ? 0.432 -8.868 19.349 1.00 84.38 105 TYR A N 1
ATOM 823 C CA . TYR A 1 105 ? 1.698 -9.496 18.994 1.00 84.38 105 TYR A CA 1
ATOM 824 C C . TYR A 1 105 ? 1.650 -10.995 19.302 1.00 84.38 105 TYR A C 1
ATOM 826 O O . TYR A 1 105 ? 1.289 -11.390 20.413 1.00 84.38 105 TYR A O 1
ATOM 834 N N . ASN A 1 106 ? 2.040 -11.819 18.331 1.00 88.00 106 ASN A N 1
ATOM 835 C CA . ASN A 1 106 ? 2.225 -13.250 18.523 1.00 88.00 106 ASN A CA 1
ATOM 836 C C . ASN A 1 106 ? 3.731 -13.552 18.652 1.00 88.00 106 ASN A C 1
ATOM 838 O O . ASN A 1 106 ? 4.441 -13.442 17.656 1.00 88.00 106 ASN A O 1
ATOM 842 N N . PRO A 1 107 ? 4.228 -13.965 19.834 1.00 89.06 107 PRO A N 1
ATOM 843 C CA . PRO A 1 107 ? 5.652 -14.221 20.055 1.00 89.06 107 PRO A CA 1
ATOM 844 C C . PRO A 1 107 ? 6.191 -15.458 19.325 1.00 89.06 107 PRO A C 1
ATOM 846 O O . PRO A 1 107 ? 7.391 -15.694 19.368 1.00 89.06 107 PRO A O 1
ATOM 849 N N . GLN A 1 108 ? 5.327 -16.261 18.699 1.00 91.56 108 GLN A N 1
ATOM 850 C CA . GLN A 1 108 ? 5.730 -17.419 17.894 1.00 91.56 108 GLN A CA 1
ATOM 851 C C . GLN A 1 108 ? 6.134 -17.043 16.460 1.00 91.56 108 GLN A C 1
ATOM 853 O O . GLN A 1 108 ? 6.572 -17.907 15.708 1.00 91.56 108 GLN A O 1
ATOM 858 N N . VAL A 1 109 ? 5.950 -15.782 16.062 1.00 84.69 109 VAL A N 1
ATOM 859 C CA . VAL A 1 109 ? 6.378 -15.274 14.755 1.00 84.69 109 VAL A CA 1
ATOM 860 C C . VAL A 1 109 ? 7.792 -14.711 14.905 1.00 84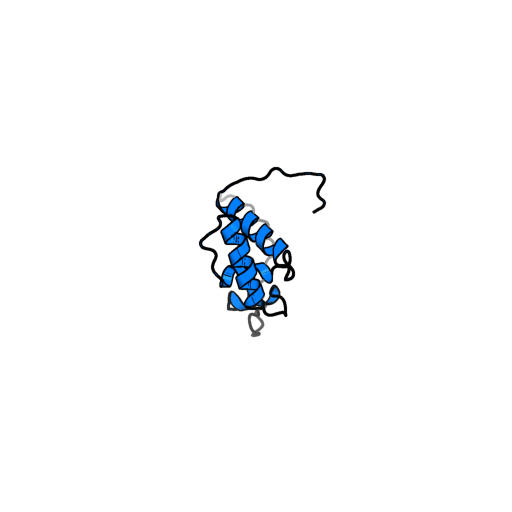.69 109 VAL A C 1
ATOM 862 O O . VAL A 1 109 ? 8.005 -13.801 15.706 1.00 84.69 109 VAL A O 1
ATOM 865 N N . GLU A 1 110 ? 8.754 -15.263 14.164 1.00 78.44 110 GLU A N 1
ATOM 866 C CA . GLU A 1 110 ? 10.110 -14.706 14.080 1.00 78.44 110 GLU A CA 1
ATOM 867 C C . GLU A 1 110 ? 10.095 -13.389 13.285 1.00 78.44 110 GLU A C 1
ATOM 869 O O . GLU A 1 110 ? 9.362 -13.263 12.301 1.00 78.44 110 GLU A O 1
ATOM 874 N N . MET A 1 111 ? 10.873 -12.402 13.749 1.00 66.06 111 MET A N 1
ATOM 875 C CA . MET A 1 111 ? 11.024 -11.082 13.115 1.00 66.06 111 MET A CA 1
ATOM 876 C C . MET A 1 111 ? 12.200 -11.029 12.149 1.00 66.06 111 MET A C 1
ATOM 878 O O . MET A 1 111 ? 13.251 -11.621 12.483 1.00 66.06 111 MET A O 1
#

Mean predicted aligned error: 15.7 Å

Organism: Colletotrichum higginsianum (strain IMI 349063) (NCBI:txid759273)

Foldseek 3Di:
DDDDDDDDPVVPDPDPPVPPPPDPDDPPPPPDPVVVLVVQFDPDQQDVVLLVVLQVVCVVVVNPDDDSVNLRSLCRGPQNVNPSVSSNVVVVVVVCVVVVNDDDDDPVDDD

Radius of gyration: 25.57 Å; Cα contacts (8 Å, |Δi|>4): 59; chains: 1; bounding box: 57×57×60 Å

pLDDT: mean 76.26, std 14.62, range [42.94, 93.19]

Sequence (111 aa):
MKGKKFLSLRDRNGTHRRSKSSEPGHKNRPLSAEAFRALFKSDRPPSDDEVEDITRLLAESNITDVSAEHIRDSLNSKFAEGDVDKTVEFIQLQCKAMAGKITHYNPQVEM

Solvent-accessible surface area (backbone atoms only — not comparable to full-atom values): 7320 Å² total; per-residue (Å²): 136,85,80,86,76,83,77,56,86,79,70,75,62,76,85,70,70,78,75,75,86,68,70,100,61,82,77,84,60,67,90,42,75,64,60,59,48,57,79,63,53,56,94,68,80,76,53,72,68,60,53,52,55,42,53,52,57,34,48,78,69,73,50,78,90,77,51,71,66,58,51,50,56,42,25,37,26,88,84,20,71,68,34,59,68,49,26,51,53,50,51,52,50,49,54,39,48,74,72,66,54,82,76,84,86,61,90,86,60,87,132

Secondary structure (DSSP, 8-state):
----PPPPTTSSSTT--------SS---S-SSHHHHHHTT--SSPPPHHHHHHHHHHHHHTT-----HHHHHHHHTSTTTTT-HHHHHHHHHHHHHHHTT-PPPP-TTS--